Protein AF-A0A7V7BBY3-F1 (afdb_monomer)

Mean predicted aligned error: 18.12 Å

Nearest PDB structures (foldseek):
  7zu0-assembly1_B  TM=2.648E-01  e=4.717E+00  Saccharomyces cerevisiae
  7pua-assembly1_DH  TM=2.079E-01  e=7.589E+00  Trypanosoma brucei brucei
  7oic-assembly1_V  TM=1.920E-01  e=8.054E+00  Homo sapiens

Foldseek 3Di:
DDWDDDPNWIKFWDDPNHGDDDDPPFDWDWDADPPQGIWIDGPNDITDIDTDPDDPPPPPPPPPCPVCPVVPPDDDDCPDPVNVCVVPPDPDDPPPVCVVVVVVVCCVVVVPPDDD

Sequence (116 aa):
MSAFSYHGNYFQLLKNGVKASISHKAKITVLDSSKTGIRALYDGQVYETQRLKERPKVESPRKVKCYDDKKTKVSPSPEHPWRISTKEKARLYYEETDSQILEMLDQLFNSTRAWA

Secondary structure (DSSP, 8-state):
--EEEETTEEEEEEETTEEPP--TT---EEEEETTTEEEEEETTEEEEEEEESS--------------------PPPTT-HHHHTTT--------GGGHHHHHHHHHHHH---S--

Structure (mmCIF, N/CA/C/O backbone):
data_AF-A0A7V7BBY3-F1
#
_entry.id   AF-A0A7V7BBY3-F1
#
loop_
_atom_site.group_PDB
_atom_site.id
_atom_site.type_symbol
_atom_site.label_atom_id
_atom_site.label_alt_id
_atom_site.label_comp_id
_atom_site.label_asym_id
_atom_site.label_entity_id
_atom_site.label_seq_id
_atom_site.pdbx_PDB_ins_code
_atom_site.Cartn_x
_atom_site.Cartn_y
_atom_site.Cartn_z
_atom_site.occupancy
_atom_site.B_iso_or_equiv
_atom_site.auth_seq_id
_atom_site.auth_comp_id
_atom_site.auth_asym_id
_atom_site.auth_atom_id
_atom_site.pdbx_PDB_model_num
ATOM 1 N N . MET A 1 1 ? 2.621 11.204 8.349 1.00 63.53 1 MET A N 1
ATOM 2 C CA . MET A 1 1 ? 1.194 11.154 8.743 1.00 63.53 1 MET A CA 1
ATOM 3 C C . MET A 1 1 ? 0.733 9.714 8.659 1.00 63.53 1 MET A C 1
ATOM 5 O O . MET A 1 1 ? 1.005 9.093 7.638 1.00 63.53 1 MET A O 1
ATOM 9 N N . SER A 1 2 ? 0.061 9.192 9.685 1.00 82.00 2 SER A N 1
ATOM 10 C CA . SER A 1 2 ? -0.481 7.830 9.652 1.00 82.00 2 SER A CA 1
ATOM 11 C C . SER A 1 2 ? -1.966 7.853 9.318 1.00 82.00 2 SER A C 1
ATOM 13 O O . SER A 1 2 ? -2.779 8.439 10.033 1.00 82.00 2 SER A O 1
ATOM 15 N N . ALA A 1 3 ? -2.295 7.253 8.180 1.00 87.69 3 ALA A N 1
ATOM 16 C CA . ALA A 1 3 ? -3.639 7.179 7.634 1.00 87.69 3 ALA A CA 1
ATOM 17 C C . ALA A 1 3 ? -3.806 5.865 6.864 1.00 87.69 3 ALA A C 1
ATOM 19 O O . ALA A 1 3 ? -2.826 5.304 6.369 1.00 87.69 3 ALA A O 1
ATOM 20 N N . PHE A 1 4 ? -5.043 5.396 6.751 1.00 88.62 4 PHE A N 1
ATOM 21 C CA . PHE A 1 4 ? -5.404 4.188 6.015 1.00 88.62 4 PHE A CA 1
ATOM 22 C C . PHE A 1 4 ? -6.669 4.428 5.185 1.00 88.62 4 PHE A C 1
ATOM 24 O O . PHE A 1 4 ? -7.394 5.401 5.396 1.00 88.62 4 PHE A O 1
ATOM 31 N N . SER A 1 5 ? -6.922 3.553 4.217 1.00 90.19 5 SER A N 1
ATOM 32 C CA . SER A 1 5 ? -8.143 3.568 3.411 1.00 90.19 5 SER A CA 1
ATOM 33 C C . SER A 1 5 ? -9.015 2.362 3.735 1.00 90.19 5 SER A C 1
ATOM 35 O O . SER A 1 5 ? -8.501 1.249 3.825 1.00 90.19 5 SER A O 1
ATOM 37 N N . TYR A 1 6 ? -10.323 2.573 3.861 1.00 91.44 6 TYR A N 1
ATOM 38 C CA . TYR A 1 6 ? -11.310 1.526 4.120 1.00 91.44 6 TYR A CA 1
ATOM 39 C C . TYR A 1 6 ? -12.627 1.870 3.411 1.00 91.44 6 TYR A C 1
ATOM 41 O O . TYR A 1 6 ? -13.087 3.008 3.493 1.00 91.44 6 TYR A O 1
ATOM 49 N N . HIS A 1 7 ? -13.198 0.925 2.655 1.00 88.94 7 HIS A N 1
ATOM 50 C CA . HIS A 1 7 ? -14.415 1.118 1.838 1.00 88.94 7 HIS A CA 1
ATOM 51 C C . HIS A 1 7 ? -14.421 2.404 0.992 1.00 88.94 7 HIS A C 1
ATOM 53 O O . HIS A 1 7 ? -15.374 3.178 1.014 1.00 88.94 7 HIS A O 1
ATOM 59 N N . GLY A 1 8 ? -13.313 2.694 0.301 1.00 86.25 8 GLY A N 1
ATOM 60 C CA . GLY A 1 8 ? -13.182 3.890 -0.548 1.00 86.25 8 GLY A CA 1
ATOM 61 C C . GLY A 1 8 ? -13.066 5.221 0.209 1.00 86.25 8 GLY A C 1
ATOM 62 O O . GLY A 1 8 ? -12.928 6.270 -0.415 1.00 86.25 8 GLY A O 1
ATOM 63 N N . ASN A 1 9 ? -13.075 5.192 1.541 1.00 90.00 9 ASN A N 1
ATOM 64 C CA . ASN A 1 9 ? -12.883 6.355 2.397 1.00 90.00 9 ASN A CA 1
ATOM 65 C C . ASN A 1 9 ? -11.477 6.362 2.995 1.00 90.00 9 ASN A C 1
ATOM 67 O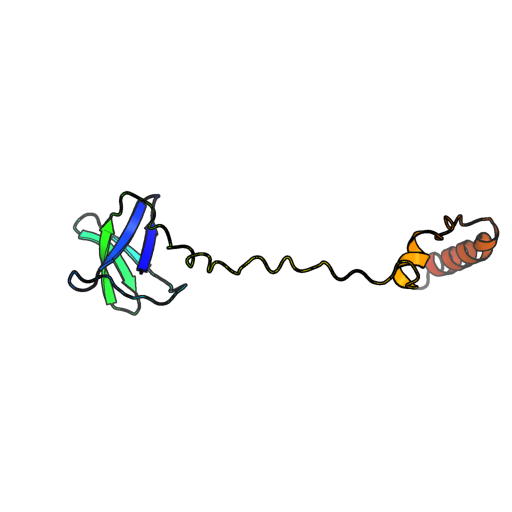 O . ASN A 1 9 ? -10.859 5.313 3.186 1.00 90.00 9 ASN A O 1
ATOM 71 N N . TYR A 1 10 ? -10.978 7.554 3.311 1.00 90.94 10 TYR A N 1
ATOM 72 C CA . TYR A 1 10 ? -9.668 7.747 3.922 1.00 90.94 10 TYR A CA 1
ATOM 73 C C . TYR A 1 10 ? -9.833 8.167 5.379 1.00 90.94 10 TYR A C 1
ATOM 75 O O . TYR A 1 10 ? -10.636 9.045 5.695 1.00 90.94 10 TYR A O 1
ATOM 83 N N . PHE A 1 11 ? -9.054 7.549 6.258 1.00 90.25 11 PHE A N 1
ATOM 84 C CA . PHE A 1 11 ? -9.126 7.749 7.698 1.00 90.25 11 PHE A CA 1
ATOM 85 C C . PHE A 1 11 ? -7.748 8.090 8.245 1.00 90.25 11 PHE A C 1
ATOM 87 O O . PHE A 1 11 ? -6.768 7.385 7.996 1.00 90.25 11 PHE A O 1
ATOM 94 N N . GLN A 1 12 ? -7.678 9.181 8.998 1.00 90.31 12 GLN A N 1
ATOM 95 C CA . GLN A 1 12 ? -6.495 9.572 9.748 1.00 90.31 12 GLN A CA 1
ATOM 96 C C . GLN A 1 12 ? -6.575 9.041 11.171 1.00 90.31 12 GLN A C 1
ATOM 98 O O . GLN A 1 12 ? -7.631 9.106 11.795 1.00 90.31 12 GLN A O 1
ATOM 103 N N . LEU A 1 13 ? -5.448 8.550 11.682 1.00 91.00 13 LEU A N 1
ATOM 104 C CA . LEU A 1 13 ? -5.358 7.999 13.028 1.00 91.00 13 LEU A CA 1
ATOM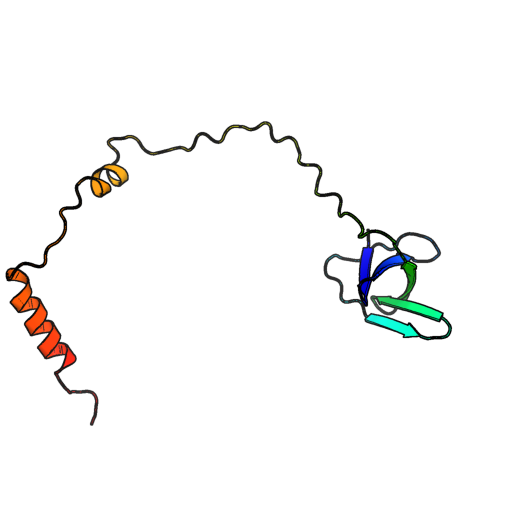 105 C C . LEU A 1 13 ? -5.030 9.094 14.041 1.00 91.00 13 LEU A C 1
ATOM 107 O O . LEU A 1 13 ? -4.094 9.877 13.848 1.00 91.00 13 LEU A O 1
ATOM 111 N N . LEU A 1 14 ? -5.801 9.121 15.125 1.00 89.62 14 LEU A N 1
ATOM 112 C CA . LEU A 1 14 ? -5.678 10.060 16.230 1.00 89.62 14 LEU A CA 1
ATOM 113 C C . LEU A 1 14 ? -5.455 9.297 17.537 1.00 89.62 14 LEU A C 1
ATOM 115 O O . LEU A 1 14 ? -6.118 8.300 17.824 1.00 89.62 14 LEU A O 1
ATOM 119 N N . LYS A 1 15 ? -4.519 9.792 18.344 1.00 86.69 15 LYS A N 1
ATOM 120 C CA . LYS A 1 15 ? -4.314 9.388 19.734 1.00 86.69 15 LYS A CA 1
ATOM 121 C C . LYS A 1 15 ? -4.542 10.621 20.598 1.00 86.69 15 LYS A C 1
ATOM 123 O O . LYS A 1 15 ? -3.772 11.573 20.503 1.00 86.69 15 LYS A O 1
ATOM 128 N N . ASN A 1 16 ? -5.605 10.620 21.401 1.00 82.19 16 ASN A N 1
ATOM 129 C CA . ASN A 1 16 ? -5.971 11.733 22.288 1.00 82.19 16 ASN A CA 1
ATOM 130 C C . ASN A 1 16 ? -6.045 13.091 21.554 1.00 82.19 16 ASN A C 1
ATOM 132 O O . ASN A 1 16 ? -5.489 14.085 22.009 1.00 82.19 16 ASN A O 1
ATOM 136 N N . GLY A 1 17 ? -6.654 13.117 20.363 1.00 78.50 17 GLY A N 1
ATOM 137 C CA . GLY A 1 17 ? -6.769 14.325 19.532 1.00 78.50 17 GLY A CA 1
ATOM 138 C C . GLY A 1 17 ? -5.503 14.729 18.762 1.00 78.50 17 GLY A C 1
ATOM 139 O O . GLY A 1 17 ? -5.569 15.602 17.899 1.00 78.50 17 GLY A O 1
ATOM 140 N N . VAL A 1 18 ? -4.361 14.075 18.997 1.00 83.75 18 VAL A N 1
ATOM 141 C CA . VAL A 1 18 ? -3.110 14.323 18.265 1.00 83.75 18 VAL A CA 1
ATOM 142 C C . VAL A 1 18 ? -2.924 13.281 17.163 1.00 83.75 18 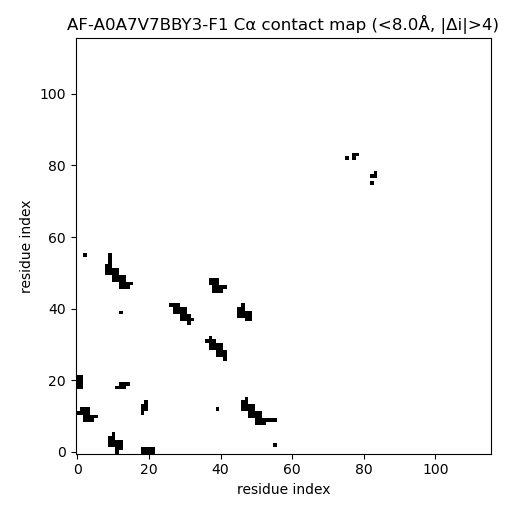VAL A C 1
ATOM 144 O O . VAL A 1 18 ? -3.242 12.104 17.332 1.00 83.75 18 VAL A O 1
ATOM 147 N N . LYS A 1 19 ? -2.388 13.704 16.012 1.00 85.00 19 LYS A N 1
ATOM 148 C CA . LYS A 1 19 ? -2.077 12.819 14.878 1.00 85.00 19 LYS A CA 1
ATOM 149 C C . LYS A 1 19 ? -1.140 11.700 15.333 1.00 85.00 19 LYS A C 1
ATOM 151 O O . LYS A 1 19 ? -0.009 11.967 15.735 1.00 85.00 19 LYS A O 1
ATOM 156 N N . ALA A 1 20 ? -1.602 10.457 15.240 1.00 83.25 20 ALA A N 1
ATOM 157 C CA . ALA A 1 20 ? -0.794 9.307 15.606 1.00 83.25 20 ALA A CA 1
ATOM 158 C C . ALA A 1 20 ? 0.371 9.136 14.616 1.00 83.25 20 ALA A C 1
ATOM 160 O O . ALA A 1 20 ? 0.214 9.332 13.405 1.00 83.25 20 ALA A O 1
ATOM 161 N N . SER A 1 21 ? 1.537 8.766 15.147 1.00 84.06 21 SER A N 1
ATOM 162 C CA . SER A 1 21 ? 2.693 8.335 14.364 1.00 84.06 21 SER A CA 1
ATOM 163 C C . SER A 1 21 ? 2.797 6.820 14.464 1.00 84.06 21 SER A C 1
ATOM 165 O O . SER A 1 21 ? 2.955 6.271 15.550 1.00 84.06 21 SER A O 1
ATOM 167 N N . ILE A 1 22 ? 2.645 6.155 13.328 1.00 85.44 22 ILE A N 1
ATOM 168 C CA . ILE A 1 22 ? 2.674 4.703 13.172 1.00 85.44 22 ILE A CA 1
ATOM 169 C C . ILE A 1 22 ? 3.727 4.368 12.128 1.00 85.44 22 ILE A C 1
ATOM 171 O O . ILE A 1 22 ? 3.849 5.068 11.117 1.00 85.44 22 ILE A O 1
ATOM 175 N N . SER A 1 23 ? 4.448 3.278 12.370 1.00 84.56 23 SER A N 1
ATOM 176 C CA . SER A 1 23 ? 5.470 2.749 11.477 1.00 84.56 23 SER A CA 1
ATOM 177 C C . SER A 1 23 ? 4.940 2.519 10.062 1.00 84.56 23 SER A C 1
ATOM 179 O O . SER A 1 23 ? 3.802 2.093 9.842 1.00 84.56 23 SER A O 1
ATOM 181 N N . HIS A 1 24 ? 5.792 2.776 9.073 1.00 81.06 24 HIS A N 1
ATOM 182 C CA . HIS A 1 24 ? 5.473 2.461 7.685 1.00 81.06 24 HIS A CA 1
ATOM 183 C C . HIS A 1 24 ? 5.194 0.960 7.524 1.00 81.06 24 HIS A C 1
ATOM 185 O O . HIS A 1 24 ? 5.880 0.132 8.115 1.00 81.06 24 HIS A O 1
ATOM 191 N N . LYS A 1 25 ? 4.190 0.617 6.702 1.00 83.69 25 LYS A N 1
ATOM 192 C CA . LYS A 1 25 ? 3.747 -0.771 6.447 1.00 83.69 25 LYS A CA 1
ATOM 193 C C . LYS A 1 25 ? 3.320 -1.550 7.705 1.00 83.69 25 LYS A C 1
ATOM 195 O O . LYS A 1 25 ? 3.339 -2.777 7.706 1.00 83.69 25 LYS A O 1
ATOM 200 N N . ALA A 1 26 ? 2.905 -0.847 8.755 1.00 88.94 26 ALA A N 1
ATOM 201 C CA . ALA A 1 26 ? 2.277 -1.446 9.922 1.00 88.94 26 ALA A CA 1
ATOM 202 C C . ALA A 1 26 ? 1.014 -2.249 9.563 1.00 88.94 26 ALA A C 1
ATOM 204 O O . ALA A 1 26 ? 0.207 -1.822 8.733 1.00 88.94 26 ALA A O 1
ATOM 205 N N . LYS A 1 27 ? 0.809 -3.379 10.250 1.00 91.75 27 LYS A N 1
ATOM 206 C CA . LYS A 1 27 ? -0.462 -4.109 10.228 1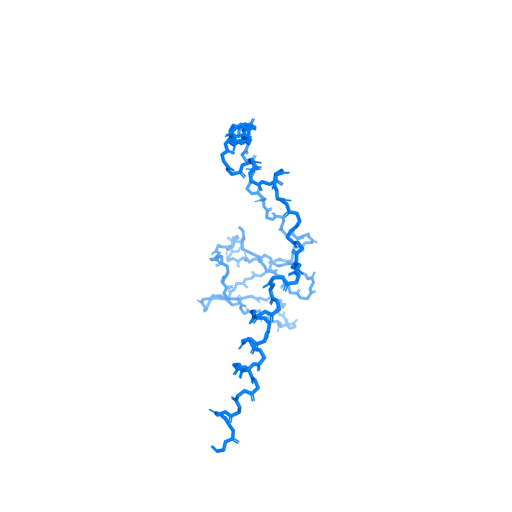.00 91.75 27 LYS A CA 1
ATOM 207 C C . LYS A 1 27 ? -1.453 -3.394 11.144 1.00 91.75 27 LYS A C 1
ATOM 209 O O . LYS A 1 27 ? -1.188 -3.229 12.331 1.00 91.75 27 LYS A O 1
ATOM 214 N N . ILE A 1 28 ? -2.579 -2.972 10.583 1.00 92.31 28 ILE A N 1
ATOM 215 C CA . ILE A 1 28 ? -3.641 -2.260 11.298 1.00 92.31 28 ILE A CA 1
ATOM 216 C C . ILE A 1 28 ? -4.917 -3.086 11.172 1.00 92.31 28 ILE A C 1
ATOM 218 O O . ILE A 1 28 ? -5.272 -3.501 10.068 1.00 92.31 28 ILE A O 1
ATOM 222 N N . THR A 1 29 ? -5.608 -3.310 12.286 1.00 94.38 29 THR A N 1
ATOM 223 C CA . THR A 1 29 ? -6.918 -3.971 12.288 1.00 94.38 29 THR A CA 1
ATOM 224 C C . THR A 1 29 ? -8.002 -2.906 12.376 1.00 94.38 29 THR A C 1
ATOM 226 O O . THR A 1 29 ? -8.016 -2.106 13.310 1.00 94.38 29 THR A O 1
ATOM 229 N N . VAL A 1 30 ? -8.908 -2.879 11.402 1.00 94.12 30 VAL A N 1
ATOM 230 C CA . VAL A 1 30 ? -10.029 -1.932 11.389 1.00 94.12 30 VAL A CA 1
ATOM 231 C C . VAL A 1 30 ? -11.168 -2.500 12.231 1.00 94.12 30 VAL A C 1
ATOM 233 O O . VAL A 1 30 ? -11.584 -3.638 12.029 1.00 94.12 30 VAL A O 1
ATOM 236 N N . LEU A 1 31 ? -11.652 -1.705 13.181 1.00 93.69 31 LEU A N 1
ATOM 237 C CA . LEU A 1 31 ? -12.801 -2.015 14.022 1.00 93.69 31 LEU A CA 1
ATOM 238 C C . LEU A 1 31 ? -13.997 -1.224 13.492 1.00 93.69 31 LEU A C 1
ATOM 240 O O . LEU A 1 31 ? -14.030 0.000 13.618 1.00 93.69 31 LEU A O 1
ATOM 244 N N . ASP A 1 32 ? -14.953 -1.921 12.888 1.00 93.19 32 ASP A N 1
ATOM 245 C CA . ASP A 1 32 ? -16.180 -1.330 12.356 1.00 93.19 32 ASP A CA 1
ATOM 246 C C . ASP A 1 32 ? -17.350 -1.646 13.296 1.00 93.19 32 ASP A C 1
ATOM 248 O O . ASP A 1 32 ? -17.646 -2.810 13.570 1.00 93.19 32 ASP A O 1
ATOM 252 N N . SER A 1 33 ? -17.974 -0.611 13.859 1.00 90.50 33 SER A N 1
ATOM 253 C CA . SER A 1 33 ? -19.090 -0.759 14.794 1.00 90.50 33 SER A CA 1
ATOM 254 C C . SER A 1 33 ? -20.162 0.293 14.534 1.00 90.50 33 SER A C 1
ATOM 256 O O . SER A 1 33 ? -19.860 1.470 14.349 1.00 90.50 33 SER A O 1
ATOM 258 N N . SER A 1 34 ? -21.434 -0.102 14.604 1.00 88.38 34 SER A N 1
ATOM 259 C CA . SER A 1 34 ? -22.564 0.805 14.358 1.00 88.38 34 SER A CA 1
ATOM 260 C C . SER A 1 34 ? -22.694 1.924 15.398 1.00 88.38 34 SER A C 1
ATOM 262 O O . SER A 1 34 ? -23.119 3.024 15.063 1.00 88.38 34 SER A O 1
ATOM 264 N N . LYS A 1 35 ? -22.314 1.666 16.658 1.00 87.62 35 LYS A N 1
ATOM 265 C CA . LYS A 1 35 ? -22.424 2.640 17.761 1.00 87.62 35 LYS A CA 1
ATOM 266 C C . LYS A 1 35 ? -21.266 3.633 17.816 1.00 87.62 35 LYS A C 1
ATOM 268 O O . LYS A 1 35 ? -21.470 4.788 18.168 1.00 87.62 35 LYS A O 1
ATOM 273 N N . THR A 1 36 ? -20.054 3.176 17.512 1.00 82.19 36 THR A N 1
ATOM 274 C CA . THR A 1 36 ? -18.819 3.945 17.748 1.00 82.19 36 THR A CA 1
ATOM 275 C C . THR A 1 36 ? -18.153 4.406 16.454 1.00 82.19 36 THR A C 1
ATOM 277 O O . THR A 1 36 ? -17.179 5.156 16.491 1.00 82.19 36 THR A O 1
ATOM 280 N N . GLY A 1 37 ? -18.663 3.952 15.308 1.00 88.56 37 GLY A N 1
ATOM 281 C CA . GLY A 1 37 ? -18.054 4.166 14.006 1.00 88.56 37 GLY A CA 1
ATOM 282 C C . GLY A 1 37 ? -16.772 3.356 13.823 1.00 88.56 37 GLY A C 1
ATOM 283 O O . GLY A 1 37 ? -16.561 2.321 14.464 1.00 88.56 37 GLY A O 1
ATOM 284 N N . ILE A 1 38 ? -15.920 3.858 12.928 1.00 92.62 38 ILE A N 1
ATOM 285 C CA . ILE A 1 38 ? -14.669 3.221 12.517 1.00 92.62 38 ILE A CA 1
ATOM 286 C C . ILE A 1 38 ? -13.551 3.599 13.493 1.00 92.62 38 ILE A C 1
ATOM 288 O O . ILE A 1 38 ? -13.254 4.775 13.716 1.00 92.62 38 ILE A O 1
ATOM 292 N N . ARG A 1 39 ? -12.887 2.588 14.047 1.00 92.81 39 ARG A N 1
ATOM 293 C CA . ARG A 1 39 ? -11.674 2.713 14.865 1.00 92.81 39 ARG A CA 1
ATOM 294 C C . ARG A 1 39 ? -10.575 1.822 14.307 1.00 92.81 39 ARG A C 1
ATOM 296 O O . ARG A 1 39 ? -10.822 0.975 13.451 1.00 92.81 39 ARG A O 1
ATOM 303 N N . ALA A 1 40 ? -9.355 2.003 14.789 1.00 92.88 40 ALA A N 1
ATOM 304 C CA . ALA A 1 40 ? -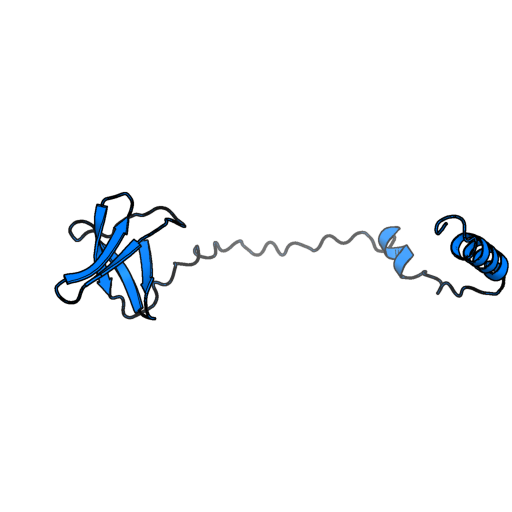8.244 1.156 14.385 1.00 92.88 40 ALA A CA 1
ATOM 305 C C . ALA A 1 40 ? -7.493 0.629 15.598 1.00 92.88 40 ALA A C 1
ATOM 307 O O . ALA A 1 40 ? -7.138 1.388 16.495 1.00 92.88 40 ALA A O 1
ATOM 308 N N . LEU A 1 41 ? -7.229 -0.670 15.600 1.00 92.25 41 LEU A N 1
ATOM 309 C CA . LEU A 1 41 ? -6.347 -1.315 16.554 1.00 92.25 41 LEU A CA 1
ATOM 3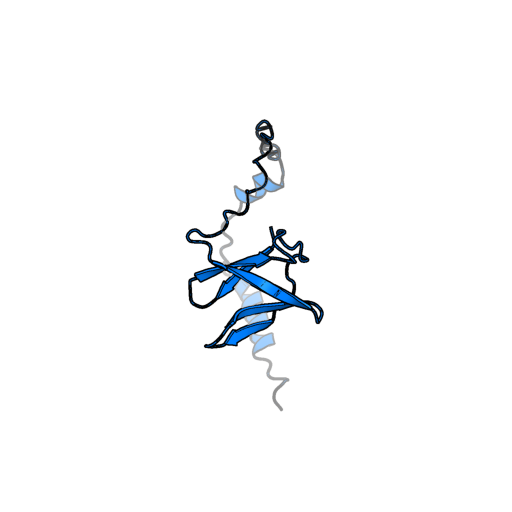10 C C . LEU A 1 41 ? -4.954 -1.416 15.933 1.00 92.25 41 LEU A C 1
ATOM 312 O O . LEU A 1 41 ? -4.773 -2.002 14.861 1.00 92.25 41 LEU A O 1
ATOM 316 N N . TYR A 1 42 ? -3.976 -0.853 16.628 1.00 92.19 42 TYR A N 1
ATOM 317 C CA . TYR A 1 42 ? -2.568 -0.958 16.283 1.00 92.19 42 TYR A CA 1
ATOM 318 C C . TYR A 1 42 ? -1.772 -1.202 17.565 1.00 92.19 42 TYR A C 1
ATOM 320 O O . TYR A 1 42 ? -1.965 -0.495 18.548 1.00 92.19 42 TYR A O 1
ATOM 328 N N . ASP A 1 43 ? -0.916 -2.225 17.560 1.00 88.75 43 ASP A N 1
ATOM 329 C CA . ASP A 1 43 ? -0.050 -2.577 18.697 1.00 88.75 43 ASP A CA 1
ATOM 330 C C . ASP A 1 43 ? -0.800 -2.712 20.044 1.00 88.75 43 ASP A C 1
ATOM 332 O O . ASP A 1 43 ? -0.394 -2.197 21.082 1.00 88.75 43 ASP A O 1
ATOM 336 N N . GLY A 1 44 ? -1.987 -3.331 20.010 1.00 89.81 44 GLY A N 1
ATOM 337 C CA . GLY A 1 44 ? -2.843 -3.513 21.191 1.00 89.81 44 GLY A CA 1
ATOM 338 C C . GLY A 1 44 ? -3.558 -2.247 21.687 1.00 89.81 44 GLY A C 1
ATOM 339 O O . GLY A 1 44 ? -4.353 -2.332 22.620 1.00 89.81 44 GLY A O 1
ATOM 340 N N . GLN A 1 45 ? -3.337 -1.087 21.061 1.00 90.81 45 GLN A N 1
ATOM 341 C CA . GLN A 1 45 ? -3.998 0.175 21.398 1.00 90.81 45 GLN A CA 1
ATOM 342 C C . GLN A 1 45 ? -5.075 0.526 20.371 1.00 90.81 45 GLN A C 1
ATOM 344 O O . GLN A 1 45 ? -4.890 0.372 19.161 1.00 90.81 45 GLN A O 1
ATOM 349 N N . VAL A 1 46 ? -6.216 1.014 20.860 1.00 91.50 46 VAL A N 1
ATOM 350 C CA . VAL A 1 46 ? -7.314 1.492 20.015 1.00 91.50 46 VAL A CA 1
ATOM 351 C C . VAL A 1 46 ? -7.130 2.982 19.756 1.00 91.50 46 VAL A C 1
ATOM 353 O O . VAL A 1 46 ? -7.054 3.783 20.684 1.00 91.50 46 VAL A O 1
ATOM 356 N N . TYR A 1 47 ? -7.089 3.338 18.480 1.00 91.81 47 TYR A N 1
ATOM 357 C CA . TYR A 1 47 ? -6.974 4.700 17.987 1.00 91.81 47 TYR A CA 1
ATOM 358 C C . TYR A 1 47 ? -8.319 5.175 17.446 1.00 91.81 47 TYR A C 1
ATOM 360 O O . TYR A 1 47 ? -9.057 4.428 16.788 1.00 91.81 47 TYR A O 1
ATOM 368 N N . GLU A 1 48 ? -8.614 6.444 17.702 1.00 91.75 48 GLU A N 1
ATOM 369 C CA . GLU A 1 48 ? -9.740 7.127 17.081 1.00 91.75 48 GLU A CA 1
ATOM 370 C C . GLU A 1 48 ? -9.402 7.465 15.631 1.00 91.75 48 GLU A C 1
ATOM 372 O O . GLU A 1 48 ? -8.233 7.634 15.265 1.00 91.75 48 GLU A O 1
ATOM 377 N N . THR A 1 49 ? -10.429 7.546 14.786 1.00 91.50 49 THR A N 1
ATOM 378 C CA . THR A 1 49 ? -10.242 7.886 13.378 1.00 91.50 49 THR A CA 1
ATOM 379 C C . THR A 1 49 ? -11.016 9.135 13.003 1.00 91.50 49 THR A C 1
ATOM 381 O O . THR A 1 49 ? -12.140 9.352 13.448 1.00 91.50 49 THR A O 1
ATOM 384 N N . GLN A 1 50 ? -10.407 9.959 12.156 1.00 89.38 50 GLN A N 1
ATOM 385 C CA . GLN A 1 50 ? -11.058 11.109 11.546 1.00 89.38 50 GLN A CA 1
ATOM 386 C C . GLN A 1 50 ? -11.140 10.893 10.040 1.00 89.38 50 GLN A C 1
ATOM 388 O O . GLN A 1 50 ? -10.133 10.615 9.382 1.00 89.38 50 GLN A O 1
ATOM 393 N N . ARG A 1 51 ? -12.349 11.015 9.485 1.00 86.31 51 ARG A N 1
ATOM 394 C CA . ARG A 1 51 ? -12.578 10.872 8.046 1.00 86.31 51 ARG A CA 1
ATOM 395 C C . ARG A 1 51 ? -11.968 12.059 7.302 1.00 86.31 51 ARG A C 1
ATOM 397 O O . ARG A 1 51 ? -12.310 13.210 7.564 1.00 86.31 51 ARG A O 1
ATOM 404 N N . LEU A 1 52 ? -11.096 11.765 6.347 1.00 83.38 52 LEU A N 1
ATOM 405 C CA . LEU A 1 52 ? -10.534 12.730 5.409 1.00 83.38 52 LEU A CA 1
ATOM 406 C C . LEU A 1 52 ? -11.352 12.707 4.112 1.00 83.38 52 LEU A C 1
ATOM 408 O O . LEU A 1 52 ? -11.638 11.640 3.567 1.00 83.38 52 LEU A O 1
ATOM 412 N N . LYS A 1 53 ? -11.731 13.891 3.617 1.00 74.19 53 LYS A N 1
ATOM 413 C CA . LYS A 1 53 ? -12.494 14.040 2.364 1.00 74.19 53 LYS A CA 1
ATOM 414 C C . LYS A 1 53 ? -11.620 13.816 1.125 1.00 74.19 53 LYS A C 1
ATOM 416 O O . LYS A 1 53 ? -12.104 13.316 0.118 1.00 74.19 53 LYS A O 1
ATOM 421 N N . GLU A 1 54 ? -10.336 14.152 1.214 1.00 72.88 54 GLU A N 1
ATOM 422 C CA . GLU A 1 54 ? -9.351 13.949 0.152 1.00 72.88 54 GLU A CA 1
ATOM 423 C C . GLU A 1 54 ? -8.309 12.922 0.605 1.00 72.88 54 GLU A C 1
ATOM 425 O O . GLU A 1 54 ? -7.967 12.842 1.790 1.00 72.88 54 GLU A O 1
ATOM 430 N N . ARG A 1 55 ? -7.791 12.129 -0.342 1.00 68.38 55 ARG A N 1
ATOM 431 C CA . ARG A 1 55 ? -6.656 11.239 -0.088 1.00 68.38 55 ARG A CA 1
ATOM 432 C C . ARG A 1 55 ? -5.523 12.082 0.501 1.00 68.38 55 ARG A C 1
ATOM 434 O O . ARG A 1 55 ? -5.161 13.077 -0.130 1.00 68.38 55 ARG A O 1
ATOM 441 N N . PRO A 1 56 ? -4.931 11.703 1.649 1.00 64.44 56 PRO A N 1
ATOM 442 C CA . PRO A 1 56 ? -3.762 12.404 2.150 1.00 64.44 56 PRO A CA 1
ATOM 443 C C . PRO A 1 56 ? -2.684 12.316 1.070 1.00 64.44 56 PRO A C 1
ATOM 445 O O . PRO A 1 56 ? -2.147 11.237 0.799 1.00 64.44 56 PRO A O 1
ATOM 448 N N . LYS A 1 57 ? -2.431 13.443 0.391 1.00 60.44 57 LYS A N 1
ATOM 449 C CA . LYS A 1 57 ? -1.300 13.595 -0.518 1.00 60.44 57 LYS A CA 1
ATOM 450 C C . LYS A 1 57 ? -0.085 13.360 0.353 1.00 60.44 57 LYS A C 1
ATOM 452 O O . LYS A 1 57 ? 0.258 14.189 1.190 1.00 60.44 57 LYS A O 1
ATOM 457 N N . VAL A 1 58 ? 0.518 12.183 0.200 1.00 59.78 58 VAL A N 1
ATOM 458 C CA . VAL A 1 58 ? 1.903 11.988 0.604 1.00 59.78 58 VAL A CA 1
ATOM 459 C C . VAL A 1 58 ? 2.618 13.149 -0.058 1.00 59.78 58 VAL A C 1
ATOM 461 O O . VAL A 1 58 ? 2.566 13.260 -1.284 1.00 59.78 58 VAL A O 1
ATOM 464 N N . GLU A 1 59 ? 3.162 14.064 0.741 1.00 53.97 59 GLU A N 1
ATOM 465 C CA . GLU A 1 59 ? 4.104 15.038 0.227 1.00 53.97 59 GLU A CA 1
ATOM 466 C C . GLU A 1 59 ? 5.181 14.188 -0.433 1.00 53.97 59 GLU A C 1
ATOM 468 O O . GLU A 1 59 ? 5.987 13.550 0.245 1.00 53.97 59 GLU A O 1
ATOM 473 N N . SER A 1 60 ? 5.111 14.062 -1.763 1.00 53.72 60 SER A N 1
ATOM 474 C CA . SER A 1 60 ? 6.210 13.511 -2.537 1.00 53.72 60 SER A CA 1
ATOM 475 C C . SER A 1 60 ? 7.429 14.246 -2.010 1.00 53.72 60 SER A C 1
ATOM 477 O O . SER A 1 60 ? 7.316 15.480 -1.922 1.00 53.72 60 SER A O 1
ATOM 479 N N . PRO A 1 61 ? 8.514 13.550 -1.607 1.00 54.84 61 PRO A N 1
ATOM 480 C CA . PRO A 1 61 ? 9.702 14.233 -1.118 1.00 54.84 61 PRO A CA 1
ATOM 481 C C . PRO A 1 61 ? 9.933 15.364 -2.098 1.00 54.84 61 PRO A C 1
ATOM 483 O O . PRO A 1 61 ? 9.971 15.086 -3.305 1.00 54.84 61 PRO A O 1
ATOM 486 N N . ARG A 1 62 ? 9.866 16.620 -1.606 1.00 53.91 62 ARG A N 1
ATOM 487 C CA . ARG A 1 62 ? 10.003 17.813 -2.450 1.00 53.91 62 ARG A CA 1
ATOM 488 C C . ARG A 1 62 ? 11.134 17.454 -3.371 1.00 53.91 62 ARG A C 1
ATOM 490 O O . ARG A 1 62 ? 12.192 17.134 -2.829 1.00 53.91 62 ARG A O 1
ATOM 497 N N . LYS A 1 63 ? 10.875 17.346 -4.685 1.00 54.59 63 LYS A N 1
ATOM 498 C CA . LYS A 1 63 ? 11.924 17.009 -5.641 1.00 54.59 63 LYS A CA 1
ATOM 499 C C . LYS A 1 63 ? 13.013 17.994 -5.295 1.00 54.59 63 LYS A C 1
ATOM 501 O O . LYS A 1 63 ? 12.836 19.194 -5.519 1.00 54.59 63 LYS A O 1
ATOM 506 N N . VAL A 1 64 ? 14.057 17.517 -4.615 1.00 53.03 64 VAL A N 1
ATOM 507 C CA . VAL A 1 64 ? 15.234 18.328 -4.411 1.00 53.03 64 VAL A CA 1
ATOM 508 C C . VAL A 1 64 ? 15.544 18.679 -5.845 1.00 53.03 64 VAL A C 1
ATOM 510 O O . VAL A 1 64 ? 15.528 17.788 -6.704 1.00 53.03 64 VAL A O 1
ATOM 513 N N . LYS A 1 65 ? 15.620 19.971 -6.149 1.00 53.91 65 LYS A N 1
ATOM 514 C CA . LYS A 1 65 ? 16.145 20.390 -7.434 1.00 53.91 65 LYS A CA 1
ATOM 515 C C . LYS A 1 65 ? 17.586 19.885 -7.404 1.00 53.91 65 LYS A C 1
ATOM 517 O O . LYS A 1 65 ? 18.486 20.608 -7.004 1.00 53.91 65 LYS A O 1
ATOM 522 N N . CYS A 1 66 ? 17.786 18.601 -7.705 1.00 48.09 66 CYS A N 1
ATOM 523 C CA . CYS A 1 66 ? 18.985 18.142 -8.341 1.00 48.09 66 CYS A CA 1
ATOM 524 C C . CYS A 1 66 ? 18.999 19.038 -9.557 1.00 48.09 66 CYS A C 1
ATOM 526 O O . CYS A 1 66 ? 18.158 18.897 -10.444 1.00 48.09 66 CYS A O 1
ATOM 528 N N . TYR A 1 67 ? 19.843 20.064 -9.494 1.00 56.72 67 TYR A N 1
ATOM 529 C CA . TYR A 1 67 ? 20.356 20.685 -10.689 1.00 56.72 67 TYR A CA 1
ATOM 530 C C . TYR A 1 67 ? 20.577 19.526 -11.649 1.00 56.72 67 TYR A C 1
ATOM 532 O O . TYR A 1 67 ? 21.206 18.538 -11.261 1.00 56.72 67 TYR A O 1
ATOM 540 N N . ASP A 1 68 ? 19.888 19.557 -12.787 1.00 55.25 68 ASP A N 1
ATOM 541 C CA . ASP A 1 68 ? 20.111 18.606 -13.857 1.00 55.25 68 ASP A CA 1
ATOM 542 C C . ASP A 1 68 ? 21.582 18.767 -14.254 1.00 55.25 68 ASP A C 1
ATOM 544 O O . ASP A 1 68 ? 21.913 19.459 -15.216 1.00 55.25 68 ASP A O 1
ATOM 548 N N . ASP A 1 69 ? 22.480 18.120 -13.510 1.00 59.09 69 ASP A N 1
ATOM 549 C CA . ASP A 1 69 ? 23.684 17.551 -14.058 1.00 59.09 69 ASP A CA 1
ATOM 550 C C . ASP A 1 69 ? 23.128 16.589 -15.078 1.00 59.09 69 ASP A C 1
ATOM 552 O O . ASP A 1 69 ? 22.732 15.461 -14.764 1.00 59.09 69 ASP A O 1
ATOM 556 N N . LYS A 1 70 ? 22.946 17.117 -16.290 1.00 63.75 70 LYS A N 1
ATOM 557 C CA . LYS A 1 70 ? 22.568 16.357 -17.462 1.00 63.75 70 LYS A CA 1
ATOM 558 C C . LYS A 1 70 ? 23.620 15.280 -17.501 1.00 63.75 70 LYS A C 1
ATOM 560 O O . LYS A 1 70 ? 24.745 15.568 -17.896 1.00 63.75 70 LYS A O 1
ATOM 565 N N . LYS A 1 71 ? 23.295 14.099 -16.966 1.00 63.41 71 LYS A N 1
ATOM 566 C CA . LYS A 1 71 ? 24.225 12.985 -16.893 1.00 63.41 71 LYS A CA 1
ATOM 567 C C . LYS A 1 71 ? 24.586 12.748 -18.337 1.00 63.41 71 LYS A C 1
ATOM 569 O O . LYS A 1 71 ? 23.765 12.232 -19.098 1.00 63.41 71 LYS A O 1
ATOM 574 N N . THR A 1 72 ? 25.747 13.249 -18.740 1.00 67.56 72 THR A N 1
ATOM 575 C CA . THR A 1 72 ? 26.249 13.063 -20.082 1.00 67.56 72 THR A CA 1
ATOM 576 C C . THR A 1 72 ? 26.298 11.565 -20.210 1.00 67.56 72 THR A C 1
ATOM 578 O O . THR A 1 72 ? 26.932 10.873 -19.413 1.00 67.56 72 THR A O 1
ATOM 581 N N . LYS A 1 73 ? 25.471 11.036 -21.110 1.00 71.00 73 LYS A N 1
ATOM 582 C CA . LYS A 1 73 ? 25.429 9.606 -21.342 1.00 71.00 73 LYS A CA 1
ATOM 583 C C . LYS A 1 73 ? 26.821 9.254 -21.848 1.00 71.00 73 LYS A C 1
ATOM 585 O O . LYS A 1 73 ? 27.129 9.533 -23.003 1.00 71.00 73 LYS A O 1
ATOM 590 N N . VAL A 1 74 ? 27.671 8.731 -20.964 1.00 76.44 74 VAL A N 1
ATOM 591 C CA . VAL A 1 74 ? 29.039 8.354 -21.305 1.00 76.44 74 VAL A CA 1
ATOM 592 C C . VAL A 1 74 ? 28.917 7.163 -22.234 1.00 76.44 74 VAL A C 1
ATOM 594 O O . VAL A 1 74 ? 28.630 6.043 -2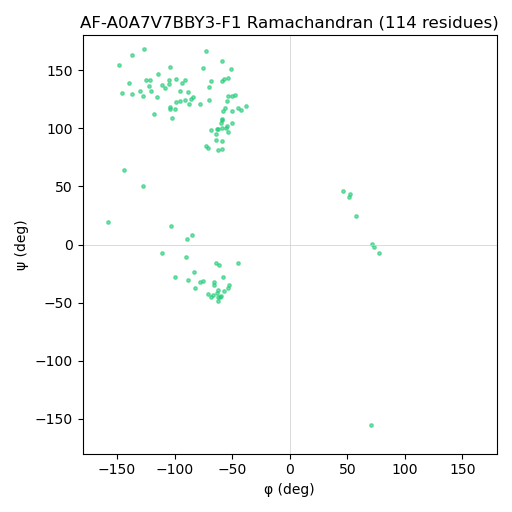1.819 1.00 76.44 74 VAL A O 1
ATOM 597 N N . SER A 1 75 ? 29.017 7.443 -23.525 1.00 77.00 75 SER A N 1
ATOM 598 C CA . SER A 1 75 ? 29.127 6.415 -24.539 1.00 77.00 75 SER A CA 1
ATOM 599 C C . SER A 1 75 ? 30.608 6.141 -24.768 1.00 77.00 75 SER A C 1
ATOM 601 O O . SER A 1 75 ? 31.386 7.094 -24.811 1.00 77.00 75 SER A O 1
ATOM 603 N N . PRO A 1 76 ? 31.001 4.877 -24.982 1.00 82.12 76 PRO A N 1
ATOM 604 C CA . PRO A 1 76 ? 32.339 4.578 -25.472 1.00 82.12 76 PRO A CA 1
ATOM 605 C C . PRO A 1 76 ? 32.598 5.259 -26.829 1.00 82.12 76 PRO A C 1
ATOM 607 O O . PRO A 1 76 ? 31.640 5.585 -27.549 1.00 82.12 76 PRO A O 1
ATOM 610 N N . SER A 1 77 ? 33.886 5.442 -27.157 1.00 80.62 77 SER A N 1
ATOM 611 C CA . SER A 1 77 ? 34.359 6.023 -28.426 1.00 80.62 77 SER A CA 1
ATOM 612 C C . SER A 1 77 ? 33.726 5.330 -29.639 1.00 80.62 77 SER A C 1
ATOM 614 O O . SER A 1 77 ? 33.423 4.132 -29.563 1.00 80.62 77 SER A O 1
ATOM 616 N N . PRO A 1 78 ? 33.548 6.027 -30.775 1.00 80.69 78 PRO A N 1
ATOM 617 C CA . PRO A 1 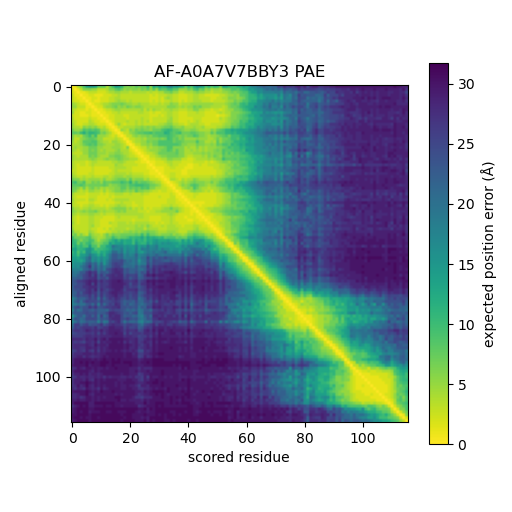78 ? 33.131 5.400 -32.024 1.00 80.69 78 PRO A CA 1
ATOM 618 C C . PRO A 1 78 ? 34.000 4.204 -32.448 1.00 80.69 78 PRO A C 1
ATOM 620 O O . PRO A 1 78 ? 33.435 3.236 -32.954 1.00 80.69 78 PRO A O 1
ATOM 623 N N . GLU A 1 79 ? 35.314 4.222 -32.183 1.00 82.56 79 GLU A N 1
ATOM 624 C CA . GLU A 1 79 ? 36.241 3.108 -32.469 1.00 82.56 79 GLU A CA 1
ATOM 625 C C . GLU A 1 79 ? 36.298 2.029 -31.370 1.00 82.56 79 GLU A C 1
ATOM 627 O O . GLU A 1 79 ? 37.148 1.142 -31.402 1.00 82.56 79 GLU A O 1
ATOM 632 N N . HIS A 1 80 ? 35.424 2.067 -30.362 1.00 83.44 80 HIS A N 1
ATOM 633 C CA . HIS A 1 80 ? 35.453 1.053 -29.309 1.00 83.44 80 HIS A CA 1
ATOM 634 C C . HIS A 1 80 ? 34.981 -0.315 -29.851 1.00 83.44 80 HIS A C 1
ATOM 636 O O . HIS A 1 80 ? 33.918 -0.371 -30.480 1.00 83.44 80 HIS A O 1
ATOM 642 N N . PRO A 1 81 ? 35.660 -1.442 -29.545 1.00 81.12 81 PRO A N 1
ATOM 643 C CA . PRO A 1 81 ? 35.325 -2.767 -30.091 1.00 81.12 81 PRO A CA 1
ATOM 644 C C . PRO A 1 81 ? 33.856 -3.178 -29.879 1.00 81.12 81 PRO A C 1
ATOM 646 O O . PRO A 1 81 ? 33.219 -3.713 -30.784 1.00 81.12 81 PRO A O 1
ATOM 649 N N . TRP A 1 82 ? 33.261 -2.836 -28.728 1.00 73.81 82 TRP A N 1
ATOM 650 C CA . TRP A 1 82 ? 31.827 -3.049 -28.449 1.00 73.81 82 TRP A CA 1
ATOM 651 C C . TRP A 1 82 ? 30.833 -2.262 -29.328 1.00 73.81 82 TRP A C 1
ATOM 653 O O . TRP A 1 82 ? 29.654 -2.607 -29.333 1.00 73.81 82 TRP A O 1
ATOM 663 N N . ARG A 1 83 ? 31.256 -1.219 -30.057 1.00 76.88 83 ARG A N 1
ATOM 664 C CA . ARG A 1 83 ? 30.417 -0.500 -31.042 1.00 76.88 83 ARG A CA 1
ATOM 665 C C . ARG A 1 83 ? 30.675 -0.938 -32.484 1.00 76.88 83 ARG A C 1
ATOM 667 O O . ARG A 1 83 ? 29.758 -0.856 -33.306 1.00 76.88 83 ARG A O 1
ATOM 674 N N . ILE A 1 84 ? 31.887 -1.399 -32.788 1.00 73.25 84 ILE A N 1
ATOM 675 C CA . ILE A 1 84 ? 32.272 -1.888 -34.120 1.00 73.25 84 ILE A CA 1
ATOM 676 C C . ILE A 1 84 ? 31.539 -3.202 -34.426 1.00 73.25 84 ILE A C 1
ATOM 678 O O . ILE A 1 84 ? 30.894 -3.326 -35.468 1.00 73.25 84 ILE A O 1
ATOM 682 N N . SER A 1 85 ? 31.501 -4.123 -33.456 1.00 64.38 85 SER A N 1
ATOM 683 C CA . SER A 1 85 ? 30.903 -5.457 -33.615 1.00 64.38 85 SER A CA 1
ATOM 684 C C . SER A 1 85 ? 29.407 -5.459 -33.936 1.00 64.38 85 SER A C 1
ATOM 686 O O . SER A 1 85 ? 28.887 -6.468 -34.394 1.00 64.38 85 SER A O 1
ATOM 688 N N . THR A 1 86 ? 28.685 -4.358 -33.707 1.00 62.31 86 THR A N 1
ATOM 689 C CA . THR A 1 86 ? 27.272 -4.215 -34.095 1.00 62.31 86 THR A CA 1
ATOM 690 C C . THR A 1 86 ? 27.056 -3.799 -35.546 1.00 62.31 86 THR A C 1
ATOM 692 O O . THR A 1 86 ? 25.980 -4.065 -36.074 1.00 62.31 86 THR A O 1
ATOM 695 N N . LYS A 1 87 ? 28.038 -3.157 -36.189 1.00 64.31 87 LYS A N 1
ATOM 696 C CA . LYS A 1 87 ? 27.930 -2.694 -37.583 1.00 64.31 87 LYS A CA 1
ATOM 697 C C . LYS A 1 87 ? 28.367 -3.761 -38.585 1.00 64.31 87 LYS A C 1
ATOM 699 O O . LYS A 1 87 ? 27.829 -3.814 -39.682 1.00 64.31 87 LYS A O 1
ATOM 704 N N . GLU A 1 88 ? 29.299 -4.617 -38.178 1.00 64.25 88 GLU A N 1
ATOM 705 C CA . GLU A 1 88 ? 29.932 -5.638 -39.022 1.00 64.25 88 GLU A CA 1
ATOM 706 C C . GLU A 1 88 ? 29.399 -7.050 -38.769 1.00 64.25 88 GLU A C 1
ATOM 708 O O . GLU A 1 88 ? 30.029 -8.026 -39.171 1.00 64.25 88 GLU A O 1
ATOM 713 N N . LYS A 1 89 ? 28.241 -7.203 -38.106 1.00 64.94 89 LYS A N 1
ATOM 714 C CA . LYS A 1 89 ? 27.607 -8.524 -38.019 1.00 64.94 89 LYS A CA 1
ATOM 715 C C . LYS A 1 89 ? 27.209 -8.948 -39.427 1.00 64.94 89 LYS A C 1
ATOM 717 O O . LYS A 1 89 ? 26.135 -8.579 -39.904 1.00 64.94 89 LYS A O 1
ATOM 722 N N . ALA A 1 90 ? 28.073 -9.717 -40.084 1.00 66.50 90 ALA A N 1
ATOM 723 C CA . ALA A 1 90 ? 27.684 -10.520 -41.223 1.00 66.50 90 ALA A CA 1
ATOM 724 C C . ALA A 1 90 ? 26.442 -11.304 -40.790 1.00 66.50 90 ALA A C 1
ATOM 726 O O . ALA A 1 90 ? 26.420 -11.899 -39.707 1.00 66.50 90 ALA A O 1
ATOM 727 N N . ARG A 1 91 ? 25.369 -11.229 -41.582 1.00 66.31 91 ARG A N 1
ATOM 728 C CA . ARG A 1 91 ? 24.215 -12.103 -41.375 1.00 66.31 91 ARG A CA 1
ATOM 729 C C . ARG A 1 91 ? 24.761 -13.519 -41.502 1.00 66.31 91 ARG A C 1
ATOM 731 O O . ARG A 1 91 ? 25.148 -13.903 -42.599 1.00 66.31 91 ARG A O 1
ATOM 738 N N . LEU A 1 92 ? 24.863 -14.232 -40.382 1.00 65.19 92 LEU A N 1
ATOM 739 C CA . LEU A 1 92 ? 25.220 -15.642 -40.389 1.00 65.19 92 LEU A CA 1
ATOM 740 C C . LEU A 1 92 ? 24.094 -16.358 -41.133 1.00 65.19 92 LEU A C 1
ATOM 742 O O . LEU A 1 92 ? 23.002 -16.532 -40.595 1.00 65.19 92 LEU A O 1
ATOM 746 N N . TYR A 1 93 ? 24.336 -16.651 -42.404 1.00 65.12 93 TYR A N 1
ATOM 747 C CA . TYR A 1 93 ? 23.587 -17.651 -43.136 1.00 65.12 93 TYR A CA 1
ATOM 748 C C . TYR A 1 93 ? 24.305 -18.968 -42.881 1.00 65.12 93 TYR A C 1
ATOM 750 O O . TYR A 1 93 ? 25.504 -19.081 -43.132 1.00 65.12 93 TYR A O 1
ATOM 758 N N . TYR A 1 94 ? 23.574 -19.916 -42.305 1.00 61.12 94 TYR A N 1
ATOM 759 C CA . TYR A 1 94 ? 24.004 -21.302 -42.183 1.00 61.12 94 TYR A CA 1
ATOM 760 C C . TYR A 1 94 ? 23.962 -21.893 -43.597 1.00 61.12 94 TYR A C 1
ATOM 762 O O . TYR A 1 94 ? 22.940 -22.427 -44.021 1.00 61.12 94 TYR A O 1
ATOM 770 N N . GLU A 1 95 ? 25.019 -21.669 -44.373 1.00 66.00 95 GLU A N 1
ATOM 771 C CA . GLU A 1 95 ? 25.202 -22.328 -45.668 1.00 66.00 95 GLU A CA 1
ATOM 772 C C . GLU A 1 95 ? 25.568 -23.812 -45.450 1.00 66.00 95 GLU A C 1
ATOM 774 O O . GLU A 1 95 ? 25.903 -24.227 -44.338 1.00 66.00 95 GLU A O 1
ATOM 779 N N . GLU A 1 96 ? 25.502 -24.619 -46.516 1.00 58.62 96 GLU A N 1
ATOM 780 C CA . GLU A 1 96 ? 25.654 -26.093 -46.554 1.00 58.62 96 GLU A CA 1
ATOM 781 C C . GLU A 1 96 ? 26.819 -26.705 -45.747 1.00 58.62 96 GLU A C 1
ATOM 783 O O . GLU A 1 96 ? 26.795 -27.907 -45.465 1.00 58.62 96 GLU A O 1
ATOM 788 N N . THR A 1 97 ? 27.818 -25.921 -45.329 1.00 60.75 97 THR A N 1
ATOM 789 C CA . THR A 1 97 ? 28.906 -26.364 -44.440 1.00 60.75 97 THR A CA 1
ATOM 790 C C . THR A 1 97 ? 28.404 -26.911 -43.109 1.00 60.75 97 THR A C 1
ATOM 792 O O . THR A 1 97 ? 29.034 -27.798 -42.536 1.00 60.75 97 THR A O 1
ATOM 795 N N . ASP A 1 98 ? 27.246 -26.447 -42.643 1.00 70.19 98 ASP A N 1
ATOM 796 C CA . ASP A 1 98 ? 26.700 -26.869 -41.354 1.00 70.19 98 ASP A CA 1
ATOM 797 C C . ASP A 1 98 ? 25.813 -28.120 -41.466 1.00 70.19 98 ASP A C 1
ATOM 799 O O . ASP A 1 98 ? 25.267 -28.581 -40.465 1.00 70.19 98 ASP A O 1
ATOM 803 N N . SER A 1 99 ? 25.712 -28.730 -42.656 1.00 75.56 99 SER A N 1
ATOM 804 C CA . SER A 1 99 ? 25.024 -30.016 -42.860 1.00 75.56 99 SER A CA 1
ATOM 805 C C . SER A 1 99 ? 25.601 -31.126 -41.979 1.00 75.56 99 SER A C 1
ATOM 807 O O . SER A 1 99 ? 24.843 -31.867 -41.360 1.00 75.56 99 SER A O 1
ATOM 809 N N . GLN A 1 100 ? 26.928 -31.176 -41.826 1.00 80.94 100 GLN A N 1
ATOM 810 C CA . GLN A 1 100 ? 27.598 -32.134 -40.945 1.00 80.94 100 GLN A CA 1
ATOM 811 C C . GLN A 1 100 ? 27.264 -31.890 -39.464 1.00 80.94 100 GLN A C 1
ATOM 813 O O . GLN A 1 100 ? 27.140 -32.830 -38.680 1.00 80.94 100 GLN A O 1
ATOM 818 N N . ILE A 1 101 ? 27.088 -30.624 -39.070 1.00 82.38 101 ILE A N 1
ATOM 819 C CA . ILE A 1 101 ? 26.696 -30.256 -37.705 1.00 82.38 101 ILE A CA 1
ATOM 820 C C . ILE A 1 101 ? 25.236 -30.649 -37.462 1.00 82.38 101 ILE A C 1
ATOM 822 O O . ILE A 1 101 ? 24.925 -31.212 -36.415 1.00 82.38 101 ILE A O 1
ATOM 826 N N . LEU A 1 102 ? 24.349 -30.405 -38.430 1.00 82.81 102 LEU A N 1
ATOM 827 C CA . LEU A 1 102 ? 22.942 -30.802 -38.360 1.00 82.81 102 LEU A CA 1
ATOM 828 C C . LEU A 1 102 ? 22.779 -32.325 -38.307 1.00 82.81 102 LEU A C 1
ATOM 830 O O . LEU A 1 102 ? 22.001 -32.811 -37.492 1.00 82.81 102 LEU A O 1
ATOM 834 N N . GLU A 1 103 ? 23.548 -33.074 -39.100 1.00 83.81 103 GLU A N 1
ATOM 835 C CA . GLU A 1 103 ? 23.563 -34.540 -39.062 1.00 83.81 103 GLU A CA 1
ATOM 836 C C . GLU A 1 103 ? 24.038 -35.058 -37.698 1.00 83.81 103 GLU A C 1
ATOM 838 O O . GLU A 1 103 ? 23.403 -35.929 -37.105 1.00 83.81 103 GLU A O 1
ATOM 843 N N . MET A 1 104 ? 25.117 -34.486 -37.154 1.00 84.44 104 MET A N 1
ATOM 844 C CA . MET A 1 104 ? 25.623 -34.864 -35.833 1.00 84.44 104 MET A CA 1
ATOM 845 C C . MET A 1 104 ? 24.600 -34.573 -34.724 1.00 84.44 104 MET A C 1
ATOM 847 O O . MET A 1 104 ? 24.446 -35.370 -33.797 1.00 84.44 104 MET A O 1
ATOM 851 N N . LEU A 1 105 ? 23.886 -33.445 -34.804 1.00 85.06 105 LEU A N 1
ATOM 852 C CA . LEU A 1 105 ? 22.822 -33.107 -33.857 1.00 85.06 105 LEU A CA 1
ATOM 853 C C . LEU A 1 105 ? 21.637 -34.071 -33.981 1.00 85.06 105 LEU A C 1
ATOM 855 O O . LEU A 1 105 ? 21.146 -34.545 -32.959 1.00 85.06 105 LEU A O 1
ATOM 859 N N . ASP A 1 106 ? 21.212 -34.404 -35.199 1.00 82.25 106 ASP A N 1
ATOM 860 C CA . ASP A 1 106 ? 20.134 -35.366 -35.440 1.00 82.25 106 ASP A CA 1
ATOM 861 C C . ASP A 1 106 ? 20.483 -36.748 -34.871 1.00 82.25 106 ASP A C 1
ATOM 863 O O . ASP A 1 106 ? 19.701 -37.326 -34.119 1.00 82.25 106 ASP A O 1
ATOM 867 N N . GLN A 1 107 ? 21.711 -37.222 -35.105 1.00 82.19 107 GLN A N 1
ATOM 868 C CA . GLN A 1 107 ? 22.218 -38.455 -34.503 1.00 82.19 107 GLN A CA 1
ATOM 869 C C . GLN A 1 107 ? 22.215 -38.393 -32.970 1.00 82.19 107 GLN A C 1
ATOM 871 O O . GLN A 1 107 ? 21.781 -39.346 -32.331 1.00 82.19 107 GLN A O 1
ATOM 876 N N . LEU A 1 108 ? 22.655 -37.287 -32.359 1.00 83.25 108 LEU A N 1
ATOM 877 C CA . LEU A 1 108 ? 22.658 -37.121 -30.900 1.00 83.25 108 LEU A CA 1
ATOM 878 C C . LEU A 1 108 ? 21.243 -37.167 -30.312 1.00 83.25 108 LEU A C 1
ATOM 880 O O . LEU A 1 108 ? 21.009 -37.901 -29.351 1.00 83.25 108 LEU A O 1
ATOM 884 N N . PHE A 1 109 ? 20.301 -36.417 -30.885 1.00 77.94 109 PHE A N 1
ATOM 885 C CA . PHE A 1 109 ? 18.941 -36.303 -30.350 1.00 77.94 109 PHE A CA 1
ATOM 886 C C . PHE A 1 109 ? 18.054 -37.507 -30.678 1.00 77.94 109 PHE A C 1
ATOM 888 O O . PHE A 1 109 ? 17.219 -37.879 -29.853 1.00 77.94 109 PHE A O 1
ATOM 895 N N . ASN A 1 110 ? 18.259 -38.151 -31.830 1.00 71.88 110 ASN A N 1
ATOM 896 C CA . ASN A 1 110 ? 17.517 -39.349 -32.229 1.00 71.88 110 ASN A CA 1
ATOM 897 C C . ASN A 1 110 ? 18.183 -40.648 -31.762 1.00 71.88 110 ASN A C 1
ATOM 899 O O . ASN A 1 110 ? 17.548 -41.708 -31.820 1.00 71.88 110 ASN A O 1
ATOM 903 N N . SER A 1 111 ? 19.427 -40.599 -31.258 1.00 67.88 111 SER A N 1
ATOM 904 C CA . SER A 1 111 ? 20.037 -41.725 -30.548 1.00 67.88 111 SER A CA 1
ATOM 905 C C . SER A 1 111 ? 19.243 -42.000 -29.275 1.00 67.88 111 SER A C 1
ATOM 907 O O . SER A 1 111 ? 19.445 -41.450 -28.195 1.00 67.88 111 SER A O 1
ATOM 909 N N . THR A 1 112 ? 18.258 -42.870 -29.432 1.00 63.91 112 THR A N 1
ATOM 910 C CA . THR A 1 112 ? 17.358 -43.292 -28.375 1.00 63.91 112 THR A CA 1
ATOM 911 C C . THR A 1 112 ? 18.143 -44.207 -27.441 1.00 63.91 112 THR A C 1
ATOM 913 O O . THR A 1 112 ? 18.141 -45.426 -27.572 1.00 63.91 112 THR A O 1
ATOM 916 N N . ARG A 1 113 ? 18.858 -43.601 -26.492 1.00 58.97 113 ARG A N 1
ATOM 917 C CA . ARG A 1 113 ? 19.426 -44.270 -25.319 1.00 58.97 113 ARG A CA 1
ATOM 918 C C . ARG A 1 113 ? 19.009 -43.527 -24.052 1.00 58.97 113 ARG A C 1
ATOM 920 O O . ARG A 1 113 ? 19.846 -43.157 -23.240 1.00 58.97 113 ARG A O 1
ATOM 927 N N . ALA A 1 114 ? 17.706 -43.271 -23.918 1.00 56.97 114 ALA A N 1
ATOM 928 C CA . ALA A 1 114 ? 17.117 -42.727 -22.691 1.00 56.97 114 ALA A CA 1
ATOM 929 C C . ALA A 1 114 ? 15.603 -42.988 -22.522 1.00 56.97 114 ALA A C 1
ATOM 931 O O . ALA A 1 114 ? 14.974 -42.284 -21.742 1.00 56.97 114 ALA A O 1
ATOM 932 N N . TRP A 1 115 ? 15.013 -43.972 -23.216 1.00 58.03 115 TRP A N 1
ATOM 933 C CA . TRP A 1 115 ? 13.645 -44.448 -22.930 1.00 58.03 115 TRP A CA 1
ATOM 934 C C . TRP A 1 115 ? 13.527 -45.966 -23.136 1.00 58.03 115 TRP A C 1
ATOM 936 O O . TRP A 1 115 ? 12.818 -46.439 -24.021 1.00 58.03 115 TRP A O 1
ATOM 946 N N . ALA A 1 116 ? 14.255 -46.717 -22.312 1.00 48.34 116 ALA A N 1
ATOM 947 C CA . ALA A 1 116 ? 13.940 -48.095 -21.946 1.00 48.34 116 ALA A CA 1
ATOM 948 C C . ALA A 1 116 ? 14.164 -48.239 -20.438 1.00 48.34 116 ALA A C 1
ATOM 950 O O . ALA A 1 116 ? 15.189 -47.693 -19.964 1.00 48.34 116 ALA A O 1
#

pLDDT: mean 77.07, std 13.11, range 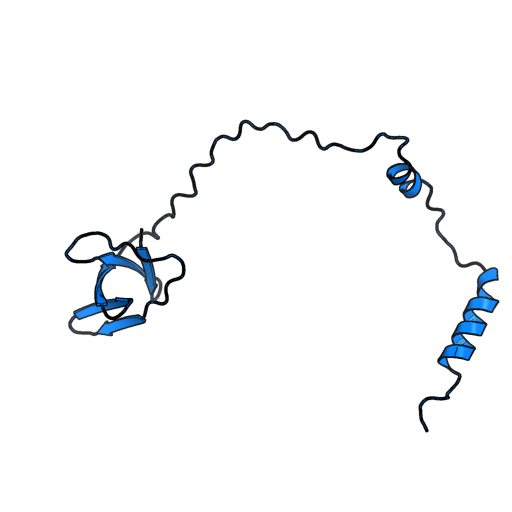[48.09, 94.38]

Solvent-accessible surface area (backbone atoms only — not comparable to full-atom values): 7701 Å² total; per-residue (Å²): 135,33,64,52,75,58,96,94,39,31,34,35,37,25,51,95,89,39,79,34,87,62,68,88,90,60,80,69,48,79,44,80,40,94,90,78,43,59,32,37,39,43,96,94,40,82,30,49,54,45,81,41,96,59,77,82,75,72,75,64,75,74,76,69,80,67,71,78,71,70,73,72,79,84,66,78,60,83,87,33,69,89,55,47,61,72,78,67,62,70,80,84,70,88,52,81,81,48,50,65,56,53,51,52,48,49,52,60,71,64,54,82,82,84,86,130

Radius of gyration: 32.88 Å; Cα contacts (8 Å, |Δi|>4): 94; chains: 1; bounding box: 59×69×69 Å